Protein AF-A0A8J2HWF1-F1 (afdb_monomer)

Foldseek 3Di:
DDDDDDPPPPPPPCPPQPPVADWAWADAANDIDTHHLSQVVVLDVVSVVCVDVVNPPDSDHHYNNVHHVVVVVVSD

pLDDT: mean 75.08, std 14.97, range [41.09, 90.5]

Organism: NCBI:txid119953

Structure (mmCIF, N/CA/C/O backbone):
data_AF-A0A8J2HWF1-F1
#
_entry.id   AF-A0A8J2HWF1-F1
#
loop_
_atom_site.group_PDB
_atom_site.id
_atom_site.type_symbol
_atom_site.label_atom_id
_atom_site.label_alt_id
_atom_site.label_comp_id
_atom_site.label_asym_id
_atom_site.label_entity_id
_atom_site.label_seq_id
_atom_site.pdbx_PDB_ins_code
_atom_site.Cartn_x
_atom_site.Cartn_y
_atom_site.Cartn_z
_atom_site.occupancy
_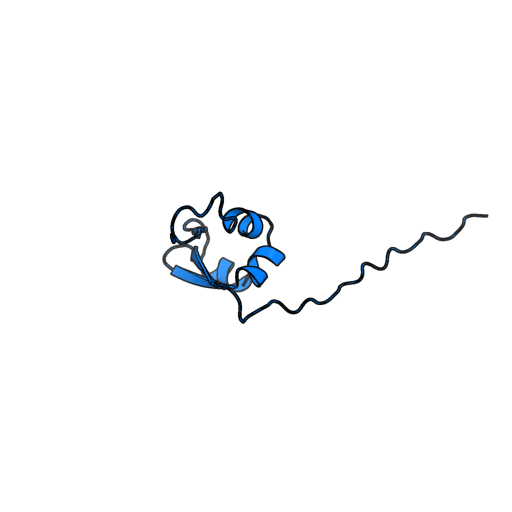atom_site.B_iso_or_equiv
_atom_site.auth_seq_id
_atom_site.auth_comp_id
_atom_site.auth_asym_id
_atom_site.auth_atom_id
_atom_site.pdbx_PDB_model_num
ATOM 1 N N . MET A 1 1 ? 17.627 43.658 -24.080 1.00 42.66 1 MET A N 1
ATOM 2 C CA . MET A 1 1 ? 16.844 42.611 -24.771 1.00 42.66 1 MET A CA 1
ATOM 3 C C . MET A 1 1 ? 16.911 41.355 -23.917 1.00 42.66 1 MET A C 1
ATOM 5 O O . MET A 1 1 ? 17.968 40.747 -23.870 1.00 42.66 1 MET A O 1
ATOM 9 N N . ALA A 1 2 ? 15.857 41.036 -23.164 1.00 41.09 2 ALA A N 1
ATOM 10 C CA . ALA A 1 2 ? 15.783 39.810 -22.365 1.00 41.09 2 ALA A CA 1
ATOM 11 C C . ALA A 1 2 ? 14.991 38.761 -23.158 1.00 41.09 2 ALA A C 1
ATOM 13 O O . ALA A 1 2 ? 13.888 39.049 -23.620 1.00 41.09 2 ALA A O 1
ATOM 14 N N . THR A 1 3 ? 15.578 37.587 -23.377 1.00 53.44 3 THR A N 1
ATOM 15 C CA . THR A 1 3 ? 14.927 36.450 -24.039 1.00 53.44 3 THR A CA 1
ATOM 16 C C . THR A 1 3 ? 13.945 35.767 -23.085 1.00 53.44 3 THR A C 1
ATOM 18 O O . THR A 1 3 ? 14.228 35.708 -21.887 1.00 53.44 3 THR A O 1
ATOM 21 N N . PRO A 1 4 ? 12.804 35.255 -23.579 1.00 51.47 4 PRO A N 1
ATOM 22 C CA . PRO A 1 4 ? 11.782 34.671 -22.728 1.00 51.47 4 PRO A CA 1
ATOM 23 C C . PRO A 1 4 ? 12.202 33.303 -22.186 1.00 51.47 4 PRO A C 1
ATOM 25 O O . PRO A 1 4 ? 12.776 32.466 -22.885 1.00 51.47 4 PRO A O 1
ATOM 28 N N . ASP A 1 5 ? 11.881 33.139 -20.909 1.00 43.25 5 ASP A N 1
ATOM 29 C CA . ASP A 1 5 ? 12.022 31.962 -20.068 1.00 43.25 5 ASP A CA 1
ATOM 30 C C . ASP A 1 5 ? 11.428 30.716 -20.744 1.00 43.25 5 ASP A C 1
ATOM 32 O O . ASP A 1 5 ? 10.264 30.680 -21.156 1.00 43.25 5 ASP A O 1
ATOM 36 N N . SER A 1 6 ? 12.272 29.698 -20.907 1.00 48.44 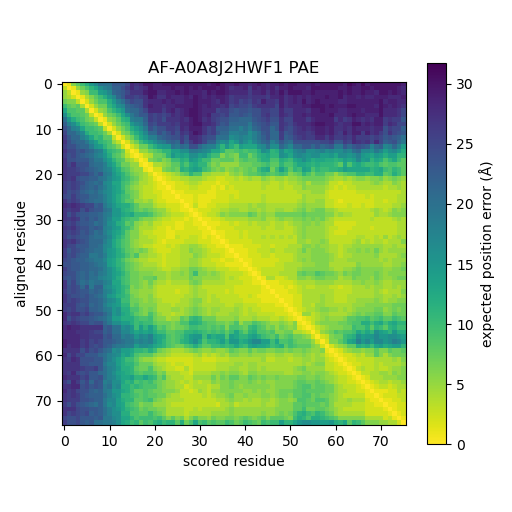6 SER A N 1
ATOM 37 C CA . SER A 1 6 ? 11.912 28.421 -21.509 1.00 48.44 6 SER A CA 1
ATOM 38 C C . SER A 1 6 ? 11.026 27.656 -20.529 1.00 48.44 6 SER A C 1
ATOM 40 O O . SER A 1 6 ? 11.505 26.926 -19.659 1.00 48.44 6 SER A O 1
ATOM 42 N N . ALA A 1 7 ? 9.713 27.855 -20.659 1.00 52.25 7 ALA A N 1
ATOM 43 C CA . ALA A 1 7 ? 8.694 27.125 -19.927 1.00 52.25 7 ALA A CA 1
ATOM 44 C C . ALA A 1 7 ? 8.857 25.620 -20.188 1.00 52.25 7 ALA A C 1
ATOM 46 O O . ALA A 1 7 ? 8.455 25.093 -21.231 1.00 52.25 7 ALA A O 1
ATOM 47 N N . LYS A 1 8 ? 9.461 24.918 -19.223 1.00 47.41 8 LYS A N 1
ATOM 48 C CA . LYS A 1 8 ? 9.540 23.457 -19.186 1.00 47.41 8 LYS A CA 1
ATOM 49 C C . LYS A 1 8 ? 8.118 22.901 -19.130 1.00 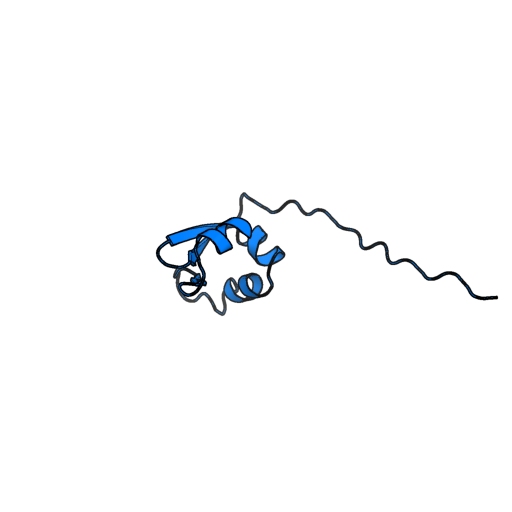47.41 8 LYS A C 1
ATOM 51 O O . LYS A 1 8 ? 7.531 22.755 -18.063 1.00 47.41 8 LYS A O 1
ATOM 56 N N . ARG A 1 9 ? 7.556 22.579 -20.297 1.00 45.56 9 ARG A N 1
ATOM 57 C CA . ARG A 1 9 ? 6.390 21.702 -20.412 1.00 45.56 9 ARG A CA 1
ATOM 58 C C . ARG A 1 9 ? 6.822 20.319 -19.936 1.00 45.56 9 ARG A C 1
ATOM 60 O O . ARG A 1 9 ? 7.327 19.521 -20.718 1.00 45.56 9 ARG A O 1
ATOM 67 N N . SER A 1 10 ? 6.655 20.057 -18.641 1.00 42.38 10 SER A N 1
ATOM 68 C CA . SER A 1 10 ? 6.691 18.702 -18.104 1.00 42.38 10 SER A CA 1
ATOM 69 C C . SER A 1 10 ? 5.597 17.904 -18.801 1.00 42.38 10 SER A C 1
ATOM 71 O O . SER A 1 10 ? 4.410 18.089 -18.543 1.00 42.38 10 SER A O 1
ATOM 73 N N . THR A 1 11 ? 6.000 17.045 -19.730 1.00 41.91 11 THR A N 1
ATOM 74 C CA . THR A 1 11 ? 5.17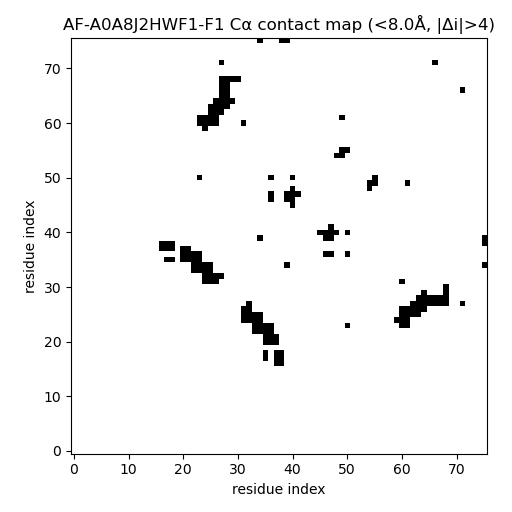4 15.984 -20.296 1.00 41.91 11 THR A CA 1
ATOM 75 C C . THR A 1 11 ? 4.683 15.099 -19.154 1.00 41.91 11 THR A C 1
ATOM 77 O O . THR A 1 11 ? 5.362 14.158 -18.742 1.00 41.91 11 THR A O 1
ATOM 80 N N . LEU A 1 12 ? 3.494 15.409 -18.635 1.00 50.16 12 LEU A N 1
ATOM 81 C CA . LEU A 1 12 ? 2.648 14.473 -17.905 1.00 50.16 12 LEU A CA 1
ATOM 82 C C . LEU A 1 12 ? 2.275 13.370 -18.896 1.00 50.16 12 LEU A C 1
ATOM 84 O O . LEU A 1 12 ? 1.231 13.403 -19.540 1.00 50.16 12 LEU A O 1
ATOM 88 N N . THR A 1 13 ? 3.181 12.414 -19.083 1.00 51.28 13 THR A N 1
ATOM 89 C CA . THR A 1 13 ? 2.805 11.130 -19.656 1.00 51.28 13 THR A CA 1
ATOM 90 C C . THR A 1 13 ? 1.920 10.485 -18.604 1.00 51.28 13 THR A C 1
ATOM 92 O O . THR A 1 13 ? 2.391 10.010 -17.574 1.00 51.28 13 THR A O 1
ATOM 95 N N . SER A 1 14 ? 0.611 10.562 -18.810 1.00 55.22 14 SER A N 1
ATOM 96 C CA . SER A 1 14 ? -0.391 9.840 -18.040 1.00 55.22 14 SER A CA 1
ATOM 97 C C . SER A 1 14 ? -0.203 8.344 -18.298 1.00 55.22 14 SER A C 1
ATOM 99 O O . SER A 1 14 ? -0.958 7.708 -19.028 1.00 55.22 14 SER A O 1
ATOM 101 N N . LYS A 1 15 ? 0.859 7.761 -17.726 1.00 61.59 15 LYS A N 1
ATOM 102 C CA . LYS A 1 15 ? 0.961 6.318 -17.536 1.00 61.59 15 LYS A CA 1
ATOM 103 C C . LYS A 1 15 ? -0.201 5.953 -16.627 1.00 61.59 15 LYS A C 1
ATOM 105 O O . LYS A 1 15 ? -0.140 6.188 -15.423 1.00 61.59 15 LYS A O 1
AT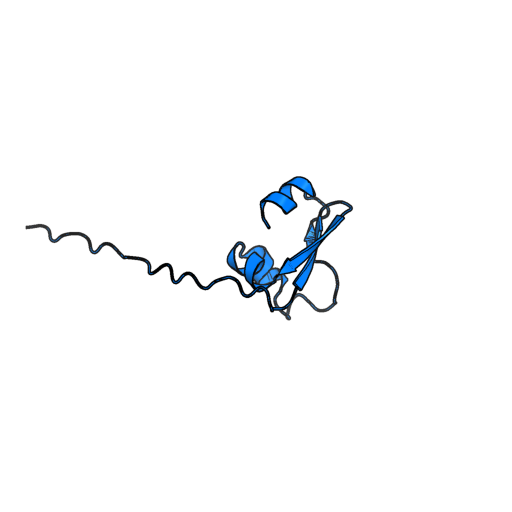OM 110 N N . LEU A 1 16 ? -1.276 5.447 -17.225 1.00 63.16 16 LEU A N 1
ATOM 111 C CA . LEU A 1 16 ? -2.379 4.862 -16.479 1.00 63.16 16 LEU A CA 1
ATOM 112 C C . LEU A 1 16 ? -1.785 3.856 -15.481 1.00 63.16 16 LEU A C 1
ATOM 114 O O . LEU A 1 16 ? -0.928 3.054 -15.879 1.00 63.16 16 LEU A O 1
ATOM 118 N N . PRO A 1 17 ? -2.161 3.928 -14.192 1.00 66.19 17 PRO A N 1
ATOM 119 C CA . PRO A 1 17 ? -1.648 2.999 -13.201 1.00 66.19 17 PRO A CA 1
ATOM 120 C C . PRO A 1 17 ? -1.998 1.579 -13.647 1.00 66.19 17 PRO A C 1
ATOM 122 O O . PRO A 1 17 ? -3.124 1.297 -14.055 1.00 66.19 17 PRO A O 1
ATOM 125 N N . ASN A 1 18 ? -1.010 0.686 -13.634 1.00 68.88 18 ASN A N 1
ATOM 126 C CA . ASN A 1 18 ? -1.231 -0.699 -14.022 1.00 68.88 18 ASN A CA 1
ATOM 127 C C . ASN A 1 18 ? -2.007 -1.413 -12.906 1.00 68.88 18 ASN A C 1
ATOM 129 O O . ASN A 1 18 ? -1.426 -1.808 -11.896 1.00 68.88 18 ASN A O 1
ATOM 133 N N . LEU A 1 19 ? -3.318 -1.557 -13.105 1.00 74.62 19 LEU A N 1
ATOM 134 C CA . LEU A 1 19 ? -4.236 -2.230 -12.179 1.00 74.62 19 LEU A CA 1
ATOM 135 C C . LEU A 1 19 ? -4.250 -3.758 -12.352 1.00 74.62 19 LEU A C 1
ATOM 137 O O . LEU A 1 19 ? -4.857 -4.463 -11.560 1.00 74.62 19 LEU A O 1
ATOM 141 N N . SER A 1 20 ? -3.572 -4.297 -13.369 1.00 76.75 20 SER A N 1
ATOM 142 C CA . SER A 1 20 ? -3.406 -5.747 -13.545 1.00 76.75 20 SER A CA 1
ATOM 143 C C . SER A 1 20 ? -2.152 -6.284 -12.835 1.00 76.75 20 SER A C 1
ATOM 145 O O . SER A 1 20 ? -1.815 -7.458 -12.988 1.00 76.75 20 SER A O 1
ATOM 147 N N . GLY A 1 21 ? -1.418 -5.419 -12.128 1.00 75.50 21 GLY A N 1
ATOM 148 C CA . GLY A 1 21 ? -0.148 -5.739 -11.481 1.00 75.50 21 GLY A CA 1
ATOM 149 C C . GLY A 1 21 ? -0.271 -6.236 -10.038 1.00 75.50 21 GLY A C 1
ATOM 150 O O . GLY A 1 21 ? -1.359 -6.390 -9.490 1.00 75.50 21 GLY A O 1
ATOM 151 N N . GLU A 1 22 ? 0.889 -6.443 -9.413 1.00 85.12 22 GLU A N 1
ATOM 152 C CA . GLU A 1 22 ? 1.035 -6.906 -8.028 1.00 85.12 22 GLU A CA 1
ATOM 153 C C . GLU A 1 22 ? 0.304 -5.990 -7.027 1.00 85.12 22 GLU A C 1
ATOM 155 O O . GLU A 1 22 ? 0.468 -4.764 -7.042 1.00 85.12 22 GLU A O 1
ATOM 160 N N . THR A 1 23 ? -0.464 -6.595 -6.121 1.00 86.25 23 THR A N 1
ATOM 161 C CA . THR A 1 23 ? -1.061 -5.920 -4.962 1.00 86.25 23 THR A CA 1
ATOM 162 C C . THR A 1 23 ? -0.229 -6.151 -3.709 1.00 86.25 23 THR A C 1
ATOM 164 O O . THR A 1 23 ? 0.318 -7.233 -3.495 1.00 86.25 23 THR A O 1
ATOM 167 N N . ILE A 1 24 ? -0.173 -5.148 -2.844 1.00 87.19 24 ILE A N 1
ATOM 168 C CA . ILE A 1 24 ? 0.484 -5.211 -1.544 1.00 87.19 24 ILE A CA 1
ATOM 169 C C . ILE A 1 24 ? -0.561 -5.093 -0.439 1.00 87.19 24 ILE A C 1
ATOM 171 O O . ILE A 1 24 ? -1.504 -4.318 -0.566 1.00 87.19 24 ILE A O 1
ATOM 175 N N . ALA A 1 25 ? -0.383 -5.865 0.631 1.00 89.19 25 ALA A N 1
ATOM 176 C CA . ALA A 1 25 ? -1.147 -5.697 1.856 1.00 89.19 25 ALA A CA 1
ATOM 177 C C . ALA A 1 25 ? -0.531 -4.564 2.687 1.00 89.19 25 ALA A C 1
ATOM 179 O O . ALA A 1 25 ? 0.691 -4.525 2.868 1.00 89.19 25 ALA A O 1
ATOM 180 N N . VAL A 1 26 ? -1.370 -3.663 3.181 1.00 88.19 26 VAL A N 1
ATOM 181 C CA . VAL A 1 26 ? -1.014 -2.557 4.072 1.00 88.19 26 VAL A CA 1
ATOM 182 C C . VAL A 1 26 ? -1.951 -2.621 5.267 1.00 88.19 26 VAL A C 1
ATOM 184 O O . VAL A 1 26 ? -3.163 -2.624 5.085 1.00 88.19 26 VAL A O 1
ATOM 187 N N . GLN A 1 27 ? -1.408 -2.719 6.471 1.00 90.50 27 GLN A N 1
ATOM 188 C CA . GLN A 1 27 ? -2.184 -2.726 7.703 1.00 90.50 27 GLN A CA 1
ATOM 189 C C . GLN A 1 27 ? -2.255 -1.295 8.237 1.00 90.50 27 GLN A C 1
ATOM 191 O O . GLN A 1 27 ? -1.220 -0.755 8.599 1.00 90.50 27 GLN A O 1
ATOM 196 N N . ALA A 1 28 ? -3.440 -0.686 8.258 1.00 90.06 28 ALA A N 1
ATOM 197 C CA . ALA A 1 28 ? -3.683 0.634 8.838 1.00 90.06 28 ALA A CA 1
ATOM 198 C C . ALA A 1 28 ? -4.676 0.504 10.001 1.00 90.06 28 ALA A C 1
ATOM 200 O O . ALA A 1 28 ? -5.817 0.066 9.809 1.00 90.06 28 ALA A O 1
ATOM 201 N N . GLY A 1 29 ? -4.223 0.823 11.213 1.00 87.69 29 GLY A N 1
ATOM 202 C CA . GLY A 1 29 ? -4.910 0.447 12.449 1.00 87.69 29 GLY A CA 1
ATOM 203 C C . GLY A 1 29 ? -5.224 -1.054 12.500 1.00 87.69 29 GLY A C 1
ATOM 204 O O . GLY A 1 29 ? -4.365 -1.904 12.257 1.00 87.69 29 GLY A O 1
ATOM 205 N N . ASP A 1 30 ? -6.491 -1.377 12.759 1.00 87.75 30 ASP A N 1
ATOM 206 C CA . ASP A 1 30 ? -7.005 -2.752 12.815 1.00 87.75 30 ASP A CA 1
ATOM 207 C C . ASP A 1 30 ? -7.457 -3.316 11.449 1.00 87.75 30 ASP A C 1
ATOM 209 O O . ASP A 1 30 ? -8.040 -4.401 11.386 1.00 87.75 30 ASP A O 1
ATOM 213 N N . GLN A 1 31 ? -7.239 -2.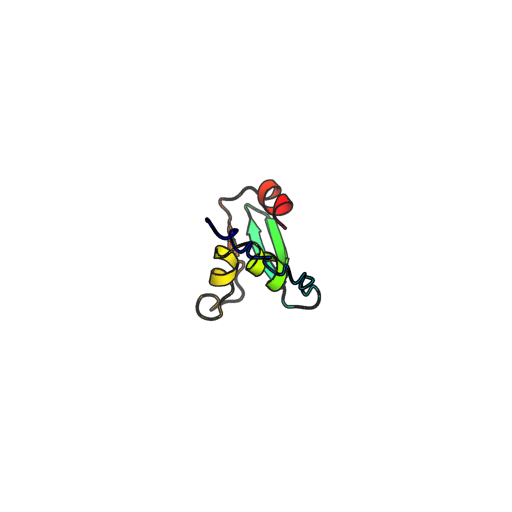595 10.340 1.00 89.12 31 GLN A N 1
ATOM 214 C CA . GLN A 1 31 ? -7.693 -3.005 9.006 1.00 89.12 31 GLN A CA 1
ATOM 215 C C . GLN A 1 31 ? -6.534 -3.256 8.043 1.00 89.12 31 GLN A C 1
ATOM 217 O O . GLN A 1 31 ? -5.526 -2.557 8.049 1.00 89.12 31 GLN A O 1
ATOM 222 N N . VAL A 1 32 ? -6.705 -4.239 7.156 1.00 89.75 32 VAL A N 1
ATOM 223 C CA . VAL A 1 32 ? -5.746 -4.539 6.086 1.00 89.75 32 VAL A CA 1
ATOM 224 C C . VAL A 1 32 ? -6.339 -4.152 4.736 1.00 89.75 32 VAL A C 1
ATOM 226 O O . VAL A 1 32 ? -7.413 -4.615 4.358 1.00 89.75 32 VAL A O 1
ATOM 229 N N . PHE A 1 33 ? -5.603 -3.335 3.994 1.00 88.94 33 PHE A N 1
ATOM 230 C CA . PHE A 1 33 ? -5.931 -2.863 2.658 1.00 88.94 33 PHE A CA 1
ATOM 231 C C . PHE A 1 33 ? -5.045 -3.546 1.620 1.00 88.94 33 PHE A C 1
ATOM 233 O O . PHE A 1 33 ? -3.842 -3.715 1.825 1.00 88.94 33 PHE A O 1
ATOM 240 N N . TYR A 1 34 ? -5.629 -3.903 0.477 1.00 88.44 34 TYR A N 1
ATOM 241 C CA . TYR A 1 34 ? -4.899 -4.445 -0.667 1.00 88.44 34 TYR A CA 1
ATOM 242 C C . TYR A 1 34 ? -4.844 -3.398 -1.768 1.00 88.44 34 TYR A C 1
ATOM 244 O O . TYR A 1 34 ? -5.862 -3.057 -2.363 1.00 88.44 34 TYR A O 1
ATOM 252 N N . VAL A 1 35 ? -3.647 -2.886 -2.036 1.00 86.94 35 VAL A N 1
ATOM 253 C CA . VAL A 1 35 ? -3.439 -1.758 -2.952 1.00 86.94 35 VAL A CA 1
ATOM 254 C C . VAL A 1 35 ? -2.433 -2.127 -4.026 1.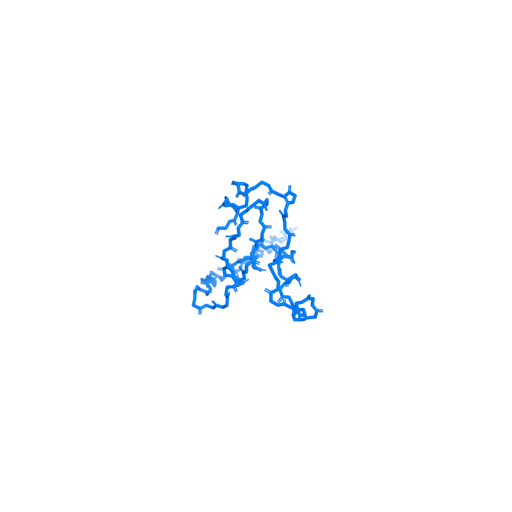00 86.94 35 VAL A C 1
ATOM 256 O O . VAL A 1 35 ? -1.484 -2.872 -3.784 1.00 86.94 35 VAL A O 1
ATOM 259 N N . HIS A 1 36 ? -2.621 -1.628 -5.245 1.00 86.88 36 HIS A N 1
ATOM 260 C CA . HIS A 1 36 ? -1.700 -1.929 -6.338 1.00 86.88 36 HIS A CA 1
ATOM 261 C C . HIS A 1 36 ? -0.350 -1.252 -6.106 1.00 86.88 36 HIS A C 1
ATOM 263 O O . HIS A 1 36 ? -0.266 -0.029 -5.974 1.00 86.88 36 HIS A O 1
ATOM 269 N N . LYS A 1 37 ? 0.730 -2.039 -6.146 1.00 85.00 37 LYS A N 1
ATOM 270 C CA . LYS A 1 37 ? 2.108 -1.569 -5.939 1.00 85.00 37 LYS A CA 1
ATOM 271 C C . LYS A 1 37 ? 2.471 -0.407 -6.857 1.00 85.00 37 LYS A C 1
ATOM 273 O O . LYS A 1 37 ? 3.102 0.555 -6.431 1.00 85.00 37 LYS A O 1
ATOM 278 N N . SER A 1 38 ? 2.058 -0.488 -8.121 1.00 82.62 38 SER A N 1
ATOM 279 C CA . SER A 1 38 ? 2.320 0.553 -9.117 1.00 82.62 38 SER A CA 1
ATOM 280 C C . SER A 1 38 ? 1.584 1.859 -8.829 1.00 82.62 38 SER A C 1
ATOM 282 O O . SER A 1 38 ? 2.099 2.916 -9.174 1.00 82.62 38 SER A O 1
ATOM 284 N N . LEU A 1 39 ? 0.401 1.792 -8.215 1.00 83.94 39 LEU A N 1
ATOM 285 C CA . LEU A 1 39 ? -0.403 2.967 -7.893 1.00 83.94 39 LEU A CA 1
ATOM 286 C C . LEU A 1 39 ? 0.201 3.687 -6.685 1.00 83.94 39 LEU A C 1
ATOM 288 O O . LEU A 1 39 ? 0.594 4.848 -6.790 1.00 83.94 39 LEU A O 1
ATOM 292 N N . ILE A 1 40 ? 0.391 2.961 -5.582 1.00 83.62 40 ILE A N 1
ATOM 293 C CA . ILE A 1 40 ? 0.864 3.551 -4.326 1.00 83.62 40 ILE A CA 1
ATOM 294 C C . ILE A 1 40 ? 2.360 3.908 -4.345 1.00 83.62 40 ILE A C 1
ATOM 296 O O . ILE A 1 40 ? 2.789 4.889 -3.745 1.00 83.62 40 ILE A O 1
ATOM 300 N N . GLY A 1 41 ? 3.173 3.163 -5.100 1.00 84.31 41 GLY A N 1
ATOM 301 C CA . GLY A 1 41 ? 4.585 3.493 -5.307 1.00 84.31 41 GLY A CA 1
ATOM 302 C C . GLY A 1 41 ? 4.809 4.691 -6.237 1.00 84.31 41 GLY A C 1
ATOM 303 O O . GLY A 1 41 ? 5.898 5.263 -6.236 1.00 84.31 41 GLY A O 1
ATOM 304 N N . ASN A 1 42 ? 3.808 5.075 -7.039 1.00 81.56 42 ASN A N 1
ATOM 305 C CA . ASN A 1 42 ? 3.867 6.291 -7.851 1.00 81.56 42 ASN A CA 1
ATOM 306 C C . ASN A 1 42 ? 3.362 7.520 -7.082 1.00 81.56 42 ASN A C 1
ATOM 308 O O . ASN A 1 42 ? 3.831 8.623 -7.345 1.00 81.56 42 ASN A O 1
ATOM 312 N N . SER A 1 43 ? 2.431 7.339 -6.138 1.00 81.62 43 SER A N 1
ATOM 313 C CA . SER A 1 43 ? 1.928 8.428 -5.296 1.00 81.62 43 SER A CA 1
ATOM 314 C C . SER A 1 43 ? 2.856 8.766 -4.128 1.00 81.62 43 SER A C 1
ATOM 316 O O . SER A 1 43 ? 2.875 9.915 -3.694 1.00 81.62 43 SER A O 1
ATOM 318 N N . SER A 1 44 ? 3.642 7.806 -3.626 1.00 82.88 44 SER A N 1
ATOM 319 C CA . SER A 1 44 ? 4.480 8.021 -2.446 1.00 82.88 44 SER A CA 1
ATOM 320 C C . SER A 1 44 ? 5.820 7.285 -2.503 1.00 82.88 44 SER A C 1
ATOM 322 O O . SER A 1 44 ? 5.916 6.074 -2.730 1.00 82.88 44 SER A O 1
ATOM 324 N N . GLU A 1 45 ? 6.889 8.039 -2.235 1.00 84.69 45 GLU A N 1
ATOM 325 C CA . GLU A 1 45 ? 8.257 7.519 -2.176 1.00 84.69 45 GLU A CA 1
ATOM 326 C C . GLU A 1 45 ? 8.464 6.537 -1.020 1.00 84.69 45 GLU A C 1
ATOM 328 O O . GLU A 1 45 ? 9.289 5.627 -1.129 1.00 84.69 45 GLU A O 1
ATOM 333 N N . PHE A 1 46 ? 7.684 6.669 0.058 1.00 85.38 46 PHE A N 1
ATOM 334 C CA . PHE A 1 46 ? 7.696 5.717 1.165 1.00 85.38 46 PHE A CA 1
ATOM 335 C C . PHE A 1 46 ? 7.329 4.320 0.666 1.00 85.38 46 PHE A C 1
ATOM 337 O O . PHE A 1 46 ? 8.132 3.398 0.787 1.00 85.38 46 PHE A O 1
ATOM 344 N N . PHE A 1 47 ? 6.177 4.170 0.007 1.00 84.75 47 PHE A N 1
ATOM 345 C CA . PHE A 1 47 ? 5.746 2.870 -0.510 1.00 84.75 47 PHE A CA 1
ATOM 346 C C . PHE A 1 47 ? 6.626 2.388 -1.658 1.00 84.75 47 PHE A C 1
ATOM 348 O O . PHE A 1 47 ? 6.875 1.190 -1.791 1.00 84.75 47 PHE A O 1
ATOM 355 N N . LYS A 1 48 ? 7.181 3.301 -2.459 1.00 85.56 48 LYS A N 1
ATOM 356 C CA . LYS A 1 48 ? 8.183 2.940 -3.467 1.00 85.56 48 LYS A CA 1
ATOM 357 C C . LYS A 1 48 ? 9.406 2.264 -2.847 1.00 85.56 48 LYS A C 1
ATOM 359 O O . LYS A 1 48 ? 9.929 1.322 -3.432 1.00 85.56 48 LYS A O 1
ATOM 364 N N . ASN A 1 49 ? 9.856 2.725 -1.681 1.00 85.25 49 ASN A N 1
ATOM 365 C CA . ASN A 1 49 ? 10.972 2.119 -0.960 1.00 85.25 49 ASN A CA 1
ATOM 366 C C . ASN A 1 49 ? 10.543 0.878 -0.164 1.00 85.25 49 ASN A C 1
ATOM 368 O O . ASN A 1 49 ? 11.222 -0.140 -0.240 1.00 85.25 49 ASN A O 1
ATOM 372 N N . ALA A 1 50 ? 9.393 0.919 0.511 1.00 82.00 50 ALA A N 1
ATOM 373 C CA . ALA A 1 50 ? 8.866 -0.190 1.308 1.00 82.00 50 ALA A CA 1
ATOM 374 C C . ALA A 1 50 ? 8.495 -1.424 0.463 1.00 82.00 50 ALA A C 1
ATOM 376 O O . ALA A 1 50 ? 8.464 -2.544 0.963 1.00 82.00 50 ALA A O 1
ATOM 377 N N . THR A 1 51 ? 8.231 -1.242 -0.834 1.00 80.56 51 THR A N 1
ATOM 378 C CA . THR A 1 51 ? 7.923 -2.340 -1.766 1.00 80.56 51 THR A CA 1
ATOM 379 C C . THR A 1 51 ? 9.143 -2.895 -2.504 1.00 80.56 51 THR A C 1
ATOM 381 O O . THR A 1 51 ? 8.989 -3.806 -3.331 1.00 80.56 51 THR A O 1
ATOM 384 N N . LYS A 1 52 ? 10.346 -2.372 -2.229 1.00 82.81 52 LYS A N 1
ATOM 385 C CA . LYS A 1 52 ? 11.592 -2.915 -2.777 1.00 82.81 52 LYS A CA 1
ATOM 386 C C . LYS A 1 52 ? 11.882 -4.295 -2.180 1.00 82.81 52 LYS A C 1
ATOM 388 O O . LYS A 1 52 ? 11.670 -4.504 -0.985 1.00 82.81 52 LYS A O 1
ATOM 393 N N . PRO A 1 53 ? 12.418 -5.223 -2.988 1.00 75.56 53 PRO A N 1
ATOM 394 C CA . PRO A 1 53 ? 12.706 -6.587 -2.546 1.00 75.56 53 PRO A CA 1
ATOM 395 C C . PRO A 1 53 ? 13.753 -6.642 -1.424 1.00 75.56 53 PRO A C 1
ATOM 397 O O . PRO A 1 53 ? 13.734 -7.574 -0.635 1.00 75.56 53 PRO A O 1
ATOM 400 N N . GLU A 1 54 ? 14.622 -5.632 -1.311 1.00 76.75 54 GLU A N 1
ATOM 401 C CA . GLU A 1 54 ? 15.624 -5.540 -0.236 1.00 76.75 54 GLU A CA 1
ATOM 402 C C . GLU A 1 54 ? 15.006 -5.367 1.161 1.00 76.75 54 GLU A C 1
ATOM 404 O O . GLU A 1 54 ? 15.633 -5.720 2.154 1.00 76.75 54 GLU A O 1
ATOM 409 N N . TRP A 1 55 ? 13.789 -4.818 1.237 1.00 71.50 55 TRP A N 1
ATOM 410 C CA . TRP A 1 55 ? 13.070 -4.557 2.491 1.00 71.50 55 TRP A CA 1
ATOM 411 C C . TRP A 1 55 ? 11.923 -5.546 2.718 1.00 71.50 55 TRP A C 1
ATOM 413 O O . TRP A 1 55 ? 11.532 -5.805 3.855 1.00 71.50 55 TRP A O 1
ATOM 423 N N . ARG A 1 56 ? 11.393 -6.129 1.637 1.00 70.69 56 ARG A N 1
ATOM 424 C CA . ARG A 1 56 ? 10.348 -7.155 1.668 1.00 70.69 56 ARG A CA 1
ATOM 425 C C . ARG A 1 56 ? 10.959 -8.558 1.685 1.00 70.69 56 ARG A C 1
ATOM 427 O O .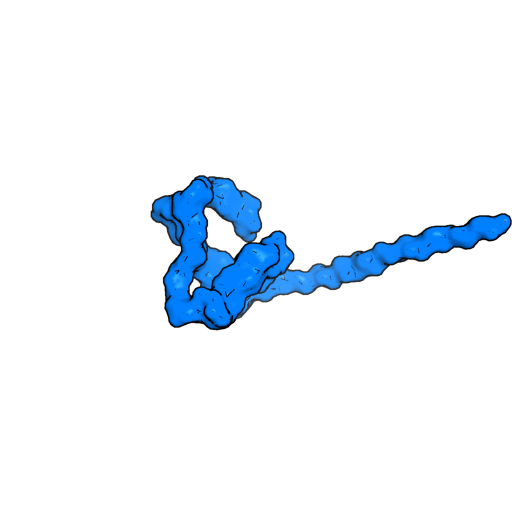 ARG A 1 56 ? 10.938 -9.273 0.689 1.00 70.69 56 ARG A O 1
ATOM 434 N N . THR A 1 57 ? 11.486 -8.951 2.840 1.00 62.09 57 THR A N 1
ATOM 435 C CA . THR A 1 57 ? 11.993 -10.318 3.065 1.00 62.09 57 THR A CA 1
ATOM 436 C C . THR A 1 57 ? 10.858 -11.319 3.310 1.00 62.09 57 THR A C 1
ATOM 438 O O . THR A 1 57 ? 10.997 -12.496 3.000 1.00 62.09 57 THR A O 1
ATOM 441 N N . ASP A 1 58 ? 9.707 -10.844 3.795 1.00 62.34 58 ASP A N 1
ATOM 442 C CA . ASP A 1 58 ? 8.519 -11.655 4.063 1.00 62.34 58 ASP A CA 1
ATOM 443 C C . ASP A 1 58 ? 7.277 -11.057 3.391 1.00 62.34 58 ASP A C 1
ATOM 445 O O . ASP A 1 58 ? 7.183 -9.844 3.190 1.00 62.34 58 ASP A O 1
ATOM 449 N N . SER A 1 59 ? 6.260 -11.885 3.129 1.00 69.75 59 SER A N 1
ATOM 450 C CA . SER A 1 59 ? 4.926 -11.461 2.659 1.00 69.75 59 SER A CA 1
ATOM 451 C C . SER A 1 59 ? 4.115 -10.689 3.714 1.00 69.75 59 SER A C 1
ATOM 453 O O . SER A 1 59 ? 2.885 -10.675 3.662 1.00 69.75 59 SER A O 1
ATOM 455 N N . ARG A 1 60 ? 4.783 -10.068 4.692 1.00 79.50 60 ARG A N 1
ATOM 456 C CA . ARG A 1 60 ? 4.136 -9.301 5.753 1.00 79.50 60 ARG A CA 1
ATOM 457 C C . ARG A 1 60 ? 3.496 -8.031 5.176 1.00 79.50 60 ARG A C 1
ATOM 459 O O . ARG A 1 60 ? 4.039 -7.441 4.231 1.00 79.50 60 ARG A O 1
ATOM 466 N N . PRO A 1 61 ? 2.337 -7.618 5.713 1.00 83.62 61 PRO A N 1
ATOM 467 C CA . PRO A 1 61 ? 1.745 -6.341 5.355 1.00 83.62 61 PRO A CA 1
ATOM 468 C C . PRO A 1 61 ? 2.688 -5.193 5.735 1.00 83.62 61 PRO A C 1
ATOM 470 O O . PRO A 1 61 ? 3.470 -5.306 6.678 1.00 83.62 61 PRO A O 1
ATOM 473 N N . ILE A 1 62 ? 2.631 -4.097 4.977 1.00 86.81 62 ILE A N 1
ATOM 474 C CA . ILE A 1 62 ? 3.289 -2.848 5.375 1.00 86.81 62 ILE A CA 1
ATOM 475 C C . ILE A 1 62 ? 2.559 -2.343 6.612 1.00 86.81 62 ILE A C 1
ATOM 477 O O . ILE A 1 62 ? 1.352 -2.116 6.549 1.00 86.81 62 ILE A O 1
ATOM 481 N N . ASP A 1 63 ? 3.288 -2.203 7.711 1.00 86.50 63 ASP A N 1
ATOM 482 C CA . ASP A 1 63 ? 2.727 -1.772 8.983 1.00 86.50 63 ASP A CA 1
ATOM 483 C C . ASP A 1 63 ? 2.561 -0.248 9.006 1.00 86.50 63 ASP A C 1
ATOM 485 O O . ASP A 1 63 ? 3.529 0.502 8.887 1.00 86.50 63 ASP A O 1
ATOM 489 N N . LEU A 1 64 ? 1.310 0.186 9.105 1.00 86.62 64 LEU A N 1
ATOM 490 C CA . LEU A 1 64 ? 0.850 1.554 9.340 1.00 86.62 64 LEU A CA 1
ATOM 491 C C . LEU A 1 64 ? -0.193 1.531 10.465 1.00 86.62 64 LEU A C 1
ATOM 493 O O . LEU A 1 64 ? -1.182 2.257 10.421 1.00 86.62 64 LEU A O 1
ATOM 497 N N . SER A 1 65 ? -0.006 0.661 11.459 1.00 86.44 65 SER A N 1
ATOM 498 C CA . SER A 1 65 ? -0.951 0.485 12.567 1.00 86.44 65 SER A CA 1
ATOM 499 C C . SER A 1 65 ? -1.193 1.780 13.363 1.00 86.44 65 SER A C 1
ATOM 501 O O . SER A 1 65 ? -2.252 1.933 13.964 1.00 86.44 65 SER A O 1
ATOM 503 N N . ASP A 1 66 ? -0.257 2.733 13.320 1.00 86.50 66 ASP A N 1
ATOM 504 C CA . ASP A 1 66 ? -0.409 4.080 13.888 1.00 86.50 66 ASP A CA 1
ATOM 505 C C . ASP A 1 66 ? -1.335 5.013 13.076 1.00 86.50 66 ASP A C 1
ATOM 507 O O . ASP A 1 66 ? -1.816 6.014 13.607 1.00 86.50 66 ASP A O 1
ATOM 511 N N . GLU A 1 67 ? -1.601 4.713 11.801 1.00 85.25 67 GLU A N 1
ATOM 512 C CA . GLU A 1 67 ? -2.446 5.536 10.929 1.00 85.25 67 GLU A CA 1
ATOM 513 C C . GLU A 1 67 ? -3.923 5.137 11.022 1.00 85.25 67 GLU A C 1
ATOM 515 O O . GLU A 1 67 ? -4.285 3.958 11.055 1.00 85.25 67 GLU A O 1
ATOM 520 N N . GLU A 1 68 ? -4.813 6.131 10.986 1.00 86.56 68 GLU A N 1
ATOM 521 C CA . GLU A 1 68 ? -6.251 5.868 10.986 1.00 86.56 68 GLU A CA 1
ATOM 522 C C . GLU A 1 68 ? -6.690 5.292 9.621 1.00 86.56 68 GLU A C 1
ATOM 524 O O . GLU A 1 68 ? -6.439 5.907 8.577 1.00 86.56 68 GLU A O 1
ATOM 529 N N . PRO A 1 69 ? -7.419 4.160 9.580 1.00 85.50 69 PRO A N 1
ATOM 530 C CA . PRO A 1 69 ? -7.783 3.495 8.326 1.00 85.50 69 PRO A CA 1
ATOM 531 C C . PRO A 1 69 ? -8.603 4.380 7.374 1.00 85.50 69 PRO A C 1
ATOM 533 O O . PRO A 1 69 ? -8.459 4.286 6.157 1.00 85.50 69 PRO A O 1
ATOM 536 N N . ARG A 1 70 ? -9.416 5.301 7.911 1.00 85.25 70 ARG A N 1
ATOM 537 C CA . ARG A 1 70 ? -10.198 6.267 7.116 1.00 85.25 70 ARG A CA 1
ATOM 538 C C . ARG A 1 70 ? -9.326 7.296 6.404 1.00 85.25 70 ARG A C 1
ATOM 540 O O . ARG A 1 70 ? -9.696 7.795 5.343 1.00 85.25 70 ARG A O 1
ATOM 547 N N . ILE A 1 71 ? -8.188 7.643 7.002 1.00 83.19 71 ILE A N 1
ATOM 548 C CA . ILE A 1 71 ? -7.208 8.538 6.388 1.00 83.19 71 ILE A CA 1
ATOM 549 C C . ILE A 1 71 ? -6.552 7.792 5.230 1.00 83.19 71 ILE A C 1
ATOM 551 O O . ILE A 1 71 ? -6.526 8.317 4.118 1.00 83.19 71 ILE A O 1
ATOM 555 N N . PHE A 1 72 ? -6.116 6.551 5.460 1.00 82.88 72 PHE A N 1
ATOM 556 C CA . PHE A 1 72 ? -5.481 5.721 4.437 1.00 82.88 72 PHE A CA 1
ATOM 557 C C . PHE A 1 72 ? -6.387 5.466 3.219 1.00 82.88 72 PHE A C 1
ATOM 559 O O . PHE A 1 72 ? -5.931 5.584 2.082 1.00 82.88 72 PHE A O 1
ATOM 566 N N . GLU A 1 73 ? -7.682 5.212 3.435 1.00 83.00 73 GLU A N 1
ATOM 567 C CA . GLU A 1 73 ? -8.668 5.008 2.362 1.00 83.00 73 GLU A CA 1
ATOM 568 C C . GLU A 1 73 ? -8.800 6.220 1.425 1.00 83.00 73 GLU A C 1
ATOM 570 O O . GLU A 1 73 ? -9.026 6.055 0.232 1.00 83.00 73 GLU A O 1
ATOM 575 N N . ARG A 1 74 ? -8.601 7.449 1.920 1.00 81.94 74 ARG A N 1
ATOM 576 C CA . ARG A 1 74 ? -8.640 8.660 1.080 1.00 81.94 74 ARG A CA 1
ATOM 577 C C . ARG A 1 74 ? -7.405 8.806 0.179 1.00 81.94 74 ARG A C 1
ATOM 579 O O . ARG A 1 74 ? -7.460 9.545 -0.803 1.00 81.94 74 ARG A O 1
ATOM 586 N N . TYR A 1 75 ? -6.292 8.164 0.531 1.00 71.50 75 TYR A N 1
ATOM 587 C CA . TYR A 1 75 ? -5.028 8.247 -0.208 1.00 71.50 75 TYR A CA 1
ATOM 588 C C . TYR A 1 75 ? -4.877 7.182 -1.304 1.00 71.50 75 TYR A C 1
ATOM 590 O O . TYR A 1 75 ? -3.975 7.319 -2.139 1.00 71.50 75 TYR A O 1
ATOM 598 N N . CYS A 1 76 ? -5.715 6.142 -1.296 1.00 64.88 76 CYS A N 1
ATOM 599 C CA . CYS A 1 76 ? -5.688 5.038 -2.259 1.00 64.88 76 CYS A CA 1
ATOM 600 C C . CYS A 1 76 ? -6.742 5.199 -3.356 1.00 64.88 76 CYS A C 1
ATOM 602 O O . CYS A 1 76 ? -6.429 4.787 -4.498 1.00 64.88 76 CYS A O 1
#

Solvent-accessible surface area (backbone atoms only — not comparable to full-atom values): 4855 Å² total; per-residue (Å²): 138,84,80,82,81,82,77,78,77,75,79,78,72,78,72,72,63,54,80,90,54,64,66,40,51,33,27,25,40,97,42,77,45,80,43,40,47,58,47,49,34,70,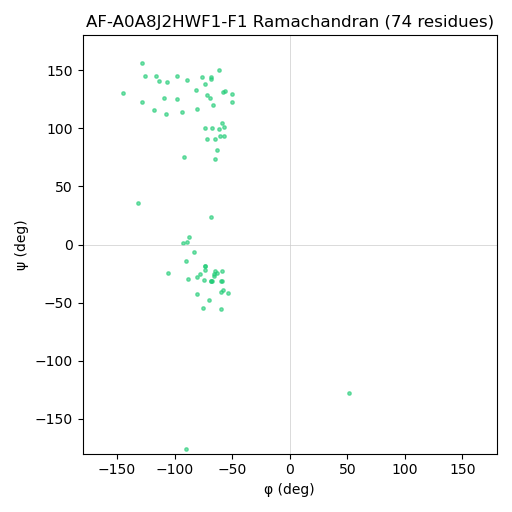75,32,68,65,47,41,53,59,69,30,71,93,69,46,83,57,96,65,53,48,82,36,53,90,41,58,46,75,61,54,61,75,75,108

InterPro domains:
  IPR000210 BTB/POZ domain [PS50097] (22-76)
  IPR011333 SKP1/BTB/POZ domain superfamily [G3DSA:3.30.710.10] (2-76)
  IPR011333 SKP1/BTB/POZ domain superfamily [SSF54695] (25-73)

Secondary structure (DSSP, 8-state):
-PPPP-------------TTS-EEEEEETTEEEEEEHHHHHHH-HHHHHHTSTTT-SSSPPEEETTS-HHHHHHH-

Sequence (76 aa):
MATPDSAKRSTLTSKLPNLSGETIAVQAGDQVFYVHKSLIGNSSEFFKNATKPEWRTDSRPIDLSDEEPRIFERYC

Mean predicted aligned error: 11.24 Å

Radius of gyration: 17.36 Å; Cα contacts (8 Å, |Δi|>4): 87; chains: 1; bounding box: 27×54×39 Å

Nearest PDB structures (foldseek):
  4u2m-assembly2_B  TM=7.809E-01  e=2.149E-01  Homo sapiens
  3hu6-assembly1_A  TM=8.279E-01  e=5.504E-01  Homo sapiens
  3htm-assembly2_D  TM=6.004E-01  e=3.439E-01  Homo sapiens
  3hqi-assembly1_A  TM=5.570E-01  e=2.298E-01  Homo sapiens
  4u2m-assembly4_D  TM=7.799E-01  e=1.725E+00  Homo sapiens